Protein AF-A0A075JUK4-F1 (afdb_monomer_lite)

pLDDT: mean 81.53, std 12.98, range [42.91, 98.0]

Structure (mmCIF, N/CA/C/O backbone):
data_AF-A0A075JUK4-F1
#
_entry.id   AF-A0A075JUK4-F1
#
loop_
_atom_site.group_PDB
_atom_site.id
_atom_site.type_symbol
_atom_site.label_atom_id
_atom_site.label_alt_id
_atom_site.label_comp_id
_atom_site.label_asym_id
_atom_site.label_entity_id
_atom_site.label_seq_id
_atom_site.pdbx_PDB_ins_code
_atom_site.Cartn_x
_atom_site.Cartn_y
_atom_site.Cartn_z
_atom_site.occupancy
_atom_site.B_iso_or_equiv
_atom_site.auth_seq_id
_atom_site.auth_comp_id
_atom_site.auth_asym_id
_atom_site.auth_atom_id
_atom_site.pdbx_PDB_model_num
ATOM 1 N N . MET A 1 1 ? -38.893 -3.186 25.392 1.00 56.09 1 MET A N 1
ATOM 2 C CA . MET A 1 1 ? -38.086 -2.810 24.202 1.00 56.09 1 MET A CA 1
ATOM 3 C C . MET A 1 1 ? -36.641 -2.393 24.548 1.00 56.09 1 MET A C 1
ATOM 5 O O . MET A 1 1 ? -35.844 -2.215 23.637 1.00 56.09 1 MET A O 1
ATOM 9 N N . GLU A 1 2 ? -36.260 -2.288 25.832 1.00 58.53 2 GLU A N 1
ATOM 10 C CA . GLU A 1 2 ? -34.883 -1.960 26.272 1.00 58.53 2 GLU A CA 1
ATOM 11 C C . GLU A 1 2 ? -33.859 -3.090 26.097 1.00 58.53 2 GLU A C 1
ATOM 13 O O . GLU A 1 2 ? -32.700 -2.810 25.802 1.00 58.53 2 GLU A O 1
ATOM 18 N N . ILE A 1 3 ? -34.283 -4.356 26.198 1.00 60.84 3 ILE A N 1
ATOM 19 C CA . ILE A 1 3 ? -33.402 -5.530 26.044 1.00 60.84 3 ILE A CA 1
ATOM 20 C C . ILE A 1 3 ? -32.682 -5.510 24.681 1.00 60.84 3 ILE A C 1
ATOM 22 O O . ILE A 1 3 ? -31.474 -5.729 24.619 1.00 60.84 3 ILE A O 1
ATOM 26 N N . ASN A 1 4 ? -33.381 -5.122 23.607 1.00 73.38 4 ASN A N 1
ATOM 27 C CA . ASN A 1 4 ? -32.784 -4.996 22.273 1.00 73.38 4 ASN A CA 1
ATOM 28 C C . ASN A 1 4 ? -31.760 -3.858 22.167 1.00 73.38 4 ASN A C 1
ATOM 30 O O . ASN A 1 4 ? -30.787 -3.988 21.432 1.00 73.38 4 ASN A O 1
ATOM 34 N N . LYS A 1 5 ? -31.929 -2.752 22.905 1.00 82.12 5 LYS A N 1
ATOM 35 C CA . LYS A 1 5 ? -30.971 -1.634 22.857 1.00 82.12 5 LYS A CA 1
ATOM 36 C C . LYS A 1 5 ? -29.643 -2.002 23.517 1.00 82.12 5 LYS A C 1
ATOM 38 O O . LYS A 1 5 ? -28.592 -1.684 22.966 1.00 82.12 5 LYS A O 1
ATOM 43 N N . ASN A 1 6 ? -29.684 -2.704 24.652 1.00 84.38 6 ASN A N 1
ATOM 44 C CA . ASN A 1 6 ? -28.470 -3.181 25.318 1.00 84.38 6 ASN A CA 1
ATOM 45 C C . ASN A 1 6 ? -27.756 -4.262 24.500 1.00 84.38 6 ASN A C 1
ATOM 47 O O . ASN A 1 6 ? -26.535 -4.212 24.383 1.00 84.38 6 ASN A O 1
ATOM 51 N N . LEU A 1 7 ? -28.501 -5.179 23.874 1.00 84.44 7 LEU A N 1
ATOM 52 C CA . LEU A 1 7 ? -27.914 -6.197 23.002 1.00 84.44 7 LEU A CA 1
ATOM 53 C C . LEU A 1 7 ? -27.203 -5.565 21.793 1.00 84.44 7 LEU A C 1
ATOM 55 O O . LEU A 1 7 ? -26.041 -5.868 21.548 1.00 84.44 7 LEU A O 1
ATOM 59 N N . ILE A 1 8 ? -27.853 -4.622 21.097 1.00 88.56 8 ILE A N 1
ATOM 60 C CA . ILE A 1 8 ? -27.257 -3.897 19.959 1.00 88.56 8 ILE A CA 1
ATOM 61 C C . ILE A 1 8 ? -26.003 -3.128 20.387 1.00 88.56 8 ILE A C 1
ATOM 63 O O . ILE A 1 8 ? -25.007 -3.124 19.670 1.00 88.56 8 ILE A O 1
ATOM 67 N N . LYS A 1 9 ? -26.028 -2.478 21.555 1.00 88.25 9 LYS A N 1
ATOM 68 C CA . LYS A 1 9 ? -24.865 -1.751 22.077 1.00 88.25 9 LYS A CA 1
ATOM 69 C C . LYS A 1 9 ? -23.693 -2.692 22.369 1.00 88.25 9 LYS A C 1
ATOM 71 O O . LYS A 1 9 ? -22.559 -2.351 22.053 1.00 88.25 9 LYS A O 1
ATOM 76 N N . ASN A 1 10 ? -23.969 -3.864 22.939 1.00 86.62 10 ASN A N 1
ATOM 77 C CA . ASN A 1 10 ? -22.944 -4.867 23.220 1.00 86.62 10 ASN A CA 1
ATOM 78 C C . ASN A 1 10 ? -22.358 -5.456 21.933 1.00 86.62 10 ASN A C 1
ATOM 80 O O . ASN A 1 10 ? -21.144 -5.583 21.846 1.00 86.62 10 ASN A O 1
ATOM 84 N N . ILE A 1 11 ? -23.192 -5.744 20.927 1.00 85.44 11 ILE A N 1
ATOM 85 C CA . ILE A 1 11 ? -22.729 -6.210 19.610 1.00 85.44 11 ILE A CA 1
ATOM 86 C C . ILE A 1 11 ? -21.807 -5.169 18.978 1.00 85.44 11 ILE A C 1
ATOM 88 O O . ILE A 1 11 ? -20.679 -5.502 18.647 1.00 85.44 11 ILE A O 1
ATOM 92 N N . LYS A 1 12 ? -22.224 -3.897 18.919 1.00 85.12 12 LYS A N 1
ATOM 93 C CA . LYS A 1 12 ? -21.389 -2.819 18.363 1.00 85.12 12 LYS A CA 1
ATOM 94 C C . LYS A 1 12 ? -20.058 -2.659 19.089 1.00 85.12 12 LYS A C 1
ATOM 96 O O . LYS A 1 12 ? -19.046 -2.397 18.457 1.00 85.12 12 LYS A O 1
ATOM 101 N N . LYS A 1 13 ? -20.057 -2.816 20.414 1.00 85.56 13 LYS A N 1
ATOM 102 C CA . LYS A 1 13 ? -18.831 -2.750 21.209 1.00 85.56 13 LYS A CA 1
ATOM 103 C C . LYS A 1 13 ? -17.880 -3.902 20.866 1.00 85.56 13 LYS A C 1
ATOM 105 O O . LYS A 1 13 ? -16.696 -3.660 20.683 1.00 85.56 13 LYS A O 1
ATOM 110 N N . ILE A 1 14 ? -18.401 -5.124 20.744 1.00 83.44 14 ILE A N 1
ATOM 111 C CA . ILE A 1 14 ? -17.609 -6.288 20.321 1.00 83.44 14 ILE A CA 1
ATOM 112 C C . ILE A 1 14 ? -17.085 -6.072 18.898 1.00 83.44 14 ILE A C 1
ATOM 114 O O . ILE A 1 14 ? -15.900 -6.261 18.665 1.00 83.44 14 ILE A O 1
ATOM 118 N N . GLU A 1 15 ? -17.937 -5.620 17.972 1.00 81.12 15 GLU A N 1
ATOM 119 C CA . GLU A 1 15 ? -17.555 -5.278 16.594 1.00 81.12 15 GLU A CA 1
ATOM 120 C C . GLU A 1 15 ? -16.454 -4.212 16.544 1.00 81.12 15 GLU A C 1
ATOM 122 O O . GLU A 1 15 ? -15.580 -4.285 15.691 1.00 81.12 15 GLU A O 1
ATOM 127 N N . GLU A 1 16 ? -16.466 -3.230 17.448 1.00 82.00 16 GLU A N 1
ATOM 128 C CA . GLU A 1 16 ? -15.388 -2.248 17.577 1.00 82.00 16 GLU A CA 1
ATOM 129 C C . GLU A 1 16 ? -14.096 -2.871 18.113 1.00 82.00 16 GLU A C 1
ATOM 131 O O . GLU A 1 16 ? -13.031 -2.603 17.564 1.00 82.00 16 GLU A O 1
ATOM 136 N N . GLU A 1 17 ? -14.169 -3.708 19.147 1.00 80.50 17 GLU A N 1
ATOM 137 C CA . GLU A 1 17 ? -13.001 -4.352 19.762 1.00 80.50 17 GLU A CA 1
ATOM 138 C C . GLU A 1 17 ? -12.285 -5.323 18.808 1.00 80.50 17 GLU A C 1
ATOM 140 O O . GLU A 1 17 ? -11.061 -5.422 18.856 1.00 80.50 17 GLU A O 1
ATOM 145 N N . ILE A 1 18 ? -13.019 -5.993 17.913 1.00 81.12 18 ILE A N 1
ATOM 146 C CA . ILE A 1 18 ? -12.459 -6.959 16.950 1.00 81.12 18 ILE A CA 1
ATOM 147 C C . ILE A 1 18 ? -11.955 -6.330 15.644 1.00 81.12 18 ILE A C 1
ATOM 149 O O . ILE A 1 18 ? -11.509 -7.062 14.764 1.00 81.12 18 ILE A O 1
ATOM 153 N N . LYS A 1 19 ? -12.026 -5.001 15.488 1.00 81.25 19 LYS A N 1
ATOM 154 C CA . LYS A 1 19 ? -11.504 -4.329 14.288 1.00 81.25 19 LYS A CA 1
ATOM 155 C C . LYS A 1 19 ? -10.021 -4.593 14.121 1.00 81.25 19 LYS A C 1
ATOM 157 O O . LYS A 1 19 ? -9.259 -4.548 15.090 1.00 81.25 19 LYS A O 1
ATOM 162 N N . LEU A 1 20 ? -9.589 -4.734 12.873 1.00 83.00 20 LEU A N 1
ATOM 163 C CA . LEU A 1 20 ? -8.201 -5.050 12.549 1.00 83.00 20 LEU A CA 1
ATOM 164 C C . LEU A 1 20 ? -7.193 -4.083 13.191 1.00 83.00 20 LEU A C 1
ATOM 166 O O . LEU A 1 20 ? -6.158 -4.499 13.698 1.00 83.00 20 LEU A O 1
ATOM 170 N N . GLU A 1 21 ? -7.524 -2.791 13.214 1.00 82.12 21 GLU A N 1
ATOM 171 C CA . GLU A 1 21 ? -6.679 -1.731 13.782 1.00 82.12 21 GLU A CA 1
ATOM 172 C C . GLU A 1 21 ? -6.536 -1.768 15.311 1.00 82.12 21 GLU A C 1
ATOM 174 O O . GLU A 1 21 ? -5.661 -1.087 15.847 1.00 82.12 21 GLU A O 1
ATOM 179 N N . ASN A 1 22 ? -7.386 -2.540 15.993 1.00 83.69 22 ASN A N 1
ATOM 180 C CA . ASN A 1 22 ? -7.320 -2.794 17.432 1.00 83.69 22 ASN A CA 1
ATOM 181 C C . ASN A 1 22 ? -6.629 -4.125 17.750 1.00 83.69 22 ASN A C 1
ATOM 183 O O . ASN A 1 22 ? -6.083 -4.281 18.840 1.00 83.69 22 ASN A O 1
ATOM 187 N N . LEU A 1 23 ? -6.644 -5.068 16.803 1.00 86.38 23 LEU A N 1
ATOM 188 C CA . LEU A 1 23 ? -6.013 -6.380 16.941 1.00 86.38 23 LEU A CA 1
ATOM 189 C C . LEU A 1 23 ? -4.540 -6.378 16.526 1.00 86.38 23 LEU A C 1
ATOM 191 O O . LEU A 1 23 ? -3.750 -7.121 17.101 1.00 86.38 23 LEU A O 1
ATOM 195 N N . PHE A 1 24 ? -4.177 -5.546 15.549 1.00 88.62 24 PHE A N 1
ATOM 196 C CA . PHE A 1 24 ? -2.836 -5.492 14.982 1.00 88.62 24 PHE A CA 1
ATOM 197 C C . PHE A 1 24 ? -2.294 -4.067 14.969 1.00 88.62 24 PHE A C 1
ATOM 199 O O . PHE A 1 24 ? -2.983 -3.087 14.666 1.00 88.62 24 PHE A O 1
ATOM 206 N N . THR A 1 25 ? -1.004 -3.952 15.248 1.00 89.81 25 THR A N 1
ATOM 207 C CA . THR A 1 25 ? -0.246 -2.723 15.057 1.00 89.81 25 THR A CA 1
ATOM 208 C C . THR A 1 25 ? -0.097 -2.406 13.568 1.00 89.81 25 THR A C 1
ATOM 210 O O . THR A 1 25 ? -0.174 -3.269 12.695 1.00 89.81 25 THR A O 1
ATOM 213 N N . ALA A 1 26 ? 0.175 -1.137 13.250 1.00 88.81 26 ALA A N 1
ATOM 214 C CA . ALA A 1 26 ? 0.453 -0.746 11.868 1.00 88.81 26 ALA A CA 1
ATOM 215 C C . ALA A 1 26 ? 1.656 -1.502 11.273 1.00 88.81 26 ALA A C 1
ATOM 217 O O . ALA A 1 26 ? 1.655 -1.795 10.084 1.00 88.81 26 ALA A O 1
ATOM 218 N N . GLU A 1 27 ? 2.662 -1.816 12.093 1.00 89.94 27 GLU A N 1
ATOM 219 C CA . GLU A 1 27 ? 3.848 -2.573 11.680 1.00 89.94 27 GLU A CA 1
ATOM 220 C C . GLU A 1 27 ? 3.494 -4.010 11.299 1.00 89.94 27 GLU A C 1
ATOM 222 O O . GLU A 1 27 ? 3.885 -4.452 10.224 1.00 89.94 27 GLU A O 1
ATOM 227 N N . GLU A 1 28 ? 2.683 -4.697 12.106 1.00 91.81 28 GLU A N 1
ATOM 228 C CA . GLU A 1 28 ? 2.219 -6.057 11.800 1.00 91.81 28 GLU A CA 1
ATOM 229 C C . GLU A 1 28 ? 1.390 -6.101 10.513 1.00 91.81 28 GLU A C 1
ATOM 231 O O . GLU A 1 28 ? 1.554 -7.010 9.705 1.00 91.81 28 GLU A O 1
ATOM 236 N N . LEU A 1 29 ? 0.548 -5.093 10.268 1.00 93.25 29 LEU A N 1
ATOM 237 C CA . LEU A 1 29 ? -0.232 -5.003 9.031 1.00 93.25 29 LEU A CA 1
ATOM 238 C C . LEU A 1 29 ? 0.635 -4.706 7.798 1.00 93.25 29 LEU A C 1
ATOM 240 O O . LEU A 1 29 ? 0.348 -5.199 6.703 1.00 93.25 29 LEU A O 1
ATOM 244 N N . ILE A 1 30 ? 1.695 -3.909 7.945 1.00 92.81 30 ILE A N 1
ATOM 245 C CA . ILE A 1 30 ? 2.674 -3.677 6.873 1.00 92.81 30 ILE A CA 1
ATOM 246 C C . ILE A 1 30 ? 3.441 -4.971 6.585 1.00 92.81 30 ILE A C 1
ATOM 248 O O . ILE A 1 30 ? 3.599 -5.344 5.422 1.00 92.81 30 ILE A O 1
ATOM 252 N N . ASP A 1 31 ? 3.894 -5.665 7.628 1.00 93.50 31 ASP A N 1
ATOM 253 C CA . ASP A 1 31 ? 4.658 -6.906 7.508 1.00 93.50 31 ASP A CA 1
ATOM 254 C C . ASP A 1 31 ? 3.791 -8.032 6.903 1.00 93.50 31 ASP A C 1
ATOM 256 O O . ASP A 1 31 ? 4.257 -8.739 6.009 1.00 93.50 31 ASP A O 1
ATOM 260 N N . LEU A 1 32 ? 2.505 -8.127 7.272 1.00 95.38 32 LEU A N 1
ATOM 261 C CA . LEU A 1 32 ? 1.531 -9.032 6.645 1.00 95.38 32 LEU A CA 1
ATOM 262 C C . LEU A 1 32 ? 1.373 -8.746 5.146 1.00 95.38 32 LEU A C 1
ATOM 264 O O . LEU A 1 32 ? 1.445 -9.665 4.329 1.00 95.38 32 LEU A O 1
ATOM 268 N N . THR A 1 33 ? 1.210 -7.471 4.780 1.00 96.44 33 THR A N 1
ATOM 269 C CA . THR A 1 33 ? 1.079 -7.061 3.371 1.00 96.44 33 THR A CA 1
ATOM 270 C C . THR A 1 33 ? 2.319 -7.452 2.569 1.00 96.44 33 THR A C 1
ATOM 272 O O . THR A 1 33 ? 2.208 -7.958 1.457 1.00 96.44 33 THR A O 1
ATOM 275 N N . LYS A 1 34 ? 3.514 -7.266 3.140 1.00 94.62 34 LYS A N 1
ATOM 276 C CA . LYS A 1 34 ? 4.784 -7.620 2.490 1.00 94.62 34 LYS A CA 1
ATOM 277 C C . LYS A 1 34 ? 4.985 -9.109 2.342 1.00 94.62 34 LYS A C 1
ATOM 279 O O . LYS A 1 34 ? 5.464 -9.535 1.298 1.00 94.62 34 LYS A O 1
ATOM 284 N N . SER A 1 35 ? 4.637 -9.877 3.370 1.00 96.31 35 SER A N 1
ATOM 285 C CA . SER A 1 35 ? 4.690 -11.333 3.295 1.00 96.31 35 SER A CA 1
ATOM 286 C C . SER A 1 35 ? 3.807 -11.822 2.154 1.00 96.31 35 SER A C 1
ATOM 288 O O . SER A 1 35 ? 4.287 -12.532 1.281 1.00 96.31 35 SER A O 1
ATOM 290 N N . ASN A 1 36 ? 2.561 -11.347 2.095 1.00 97.62 36 ASN A N 1
ATOM 291 C CA . ASN A 1 36 ? 1.627 -11.733 1.044 1.00 97.62 36 ASN A CA 1
ATOM 292 C C . ASN A 1 36 ? 2.104 -11.286 -0.355 1.00 97.62 36 ASN A C 1
ATOM 294 O O . ASN A 1 36 ? 2.063 -12.072 -1.298 1.00 97.62 36 ASN A O 1
ATOM 298 N N . LEU A 1 37 ? 2.630 -10.061 -0.487 1.00 97.19 37 LEU A N 1
ATOM 299 C CA . LEU A 1 37 ? 3.211 -9.584 -1.747 1.00 97.19 37 LEU A CA 1
ATOM 300 C C . LEU A 1 37 ? 4.401 -10.435 -2.190 1.00 97.19 37 LEU A C 1
ATOM 302 O O . LEU A 1 37 ? 4.521 -10.744 -3.370 1.00 97.19 37 LEU A O 1
ATOM 306 N N . LYS A 1 38 ? 5.274 -10.827 -1.261 1.00 96.62 38 LYS A N 1
ATOM 307 C CA . LYS A 1 38 ? 6.414 -11.691 -1.561 1.00 96.62 38 LYS A CA 1
ATOM 308 C C . LYS A 1 38 ? 5.952 -13.065 -2.050 1.00 96.62 38 LYS A C 1
ATOM 310 O O . LYS A 1 38 ? 6.427 -13.513 -3.089 1.00 96.62 38 LYS A O 1
ATOM 315 N N . ASP A 1 39 ? 4.998 -13.680 -1.358 1.00 97.88 39 ASP A N 1
ATOM 316 C CA . ASP A 1 39 ? 4.440 -14.978 -1.748 1.00 97.88 39 ASP A CA 1
ATOM 317 C C . ASP A 1 39 ? 3.803 -14.901 -3.149 1.00 97.88 39 ASP A C 1
ATOM 319 O O . ASP A 1 39 ? 4.025 -15.765 -3.999 1.00 97.88 39 ASP A O 1
ATOM 323 N N . ASN A 1 40 ? 3.080 -13.815 -3.444 1.00 98.00 40 ASN A N 1
ATOM 324 C CA . ASN A 1 40 ? 2.505 -13.578 -4.768 1.00 98.00 40 ASN A CA 1
ATOM 325 C C . ASN A 1 40 ? 3.558 -13.239 -5.837 1.00 98.00 40 ASN A C 1
ATOM 327 O O . ASN A 1 40 ? 3.367 -13.574 -7.005 1.00 98.00 40 ASN A O 1
ATOM 331 N N . LEU A 1 41 ? 4.667 -12.582 -5.496 1.00 96.44 41 LEU A N 1
ATOM 332 C CA . LEU A 1 41 ? 5.784 -12.367 -6.428 1.00 96.44 41 LEU A CA 1
ATOM 333 C C . LEU A 1 41 ? 6.421 -13.697 -6.823 1.00 96.44 41 LEU A C 1
ATOM 335 O O . LEU A 1 41 ? 6.646 -13.934 -8.008 1.00 96.44 41 LEU A O 1
ATOM 339 N N . GLU A 1 42 ? 6.637 -14.592 -5.861 1.00 96.38 42 GLU A N 1
ATOM 340 C CA . GLU A 1 42 ? 7.135 -15.942 -6.129 1.00 96.38 42 GLU A CA 1
ATOM 341 C C . GLU A 1 42 ? 6.144 -16.740 -6.996 1.00 96.38 42 GLU A C 1
ATOM 343 O O . GLU A 1 42 ? 6.547 -17.356 -7.984 1.00 96.38 42 GLU A O 1
ATOM 348 N N . LEU A 1 43 ? 4.841 -16.660 -6.699 1.00 96.44 43 LEU A N 1
ATOM 349 C CA . LEU A 1 43 ? 3.786 -17.353 -7.448 1.00 96.44 43 LEU A CA 1
ATOM 350 C C . LEU A 1 43 ? 3.659 -16.886 -8.909 1.00 96.44 43 LEU A C 1
ATOM 352 O O . LEU A 1 43 ? 3.386 -17.697 -9.796 1.00 96.44 43 LEU A O 1
ATOM 356 N N . TYR A 1 44 ? 3.838 -15.589 -9.169 1.00 95.00 44 TYR A N 1
ATOM 357 C CA . TYR A 1 44 ? 3.673 -14.988 -10.498 1.00 95.00 44 TYR A CA 1
ATOM 358 C C . TYR A 1 44 ? 5.004 -14.644 -11.177 1.00 95.00 44 TYR A C 1
ATOM 360 O O . TYR A 1 44 ? 5.053 -13.728 -11.991 1.00 95.00 44 TYR A O 1
ATOM 368 N N . ASN A 1 45 ? 6.086 -15.373 -10.883 1.00 93.19 45 ASN A N 1
ATOM 369 C CA . ASN A 1 45 ? 7.392 -15.214 -11.542 1.00 93.19 45 ASN A CA 1
ATOM 370 C C . ASN A 1 45 ? 7.932 -13.767 -11.528 1.00 93.19 45 ASN A C 1
ATOM 372 O O . ASN A 1 45 ? 8.544 -13.315 -12.494 1.00 93.19 45 ASN A O 1
ATOM 376 N N . ASN A 1 46 ? 7.728 -13.048 -10.425 1.00 88.38 46 ASN A N 1
ATOM 377 C CA . ASN A 1 46 ? 8.086 -11.640 -10.231 1.00 88.38 46 ASN A CA 1
ATOM 378 C C . ASN A 1 46 ? 7.348 -10.646 -11.154 1.00 88.38 46 ASN A C 1
ATOM 380 O O . ASN A 1 46 ? 7.828 -9.534 -11.378 1.00 88.38 46 ASN A O 1
ATOM 384 N N . GLU A 1 47 ? 6.160 -10.992 -11.662 1.00 91.50 47 GLU A N 1
ATOM 385 C CA . GLU A 1 47 ? 5.260 -10.041 -12.333 1.00 91.50 47 GLU A CA 1
ATOM 386 C C . GLU A 1 47 ? 4.608 -9.081 -11.316 1.00 91.50 47 GLU A C 1
ATOM 388 O O . GLU A 1 47 ? 3.481 -9.288 -10.867 1.00 91.50 47 GLU A O 1
ATOM 393 N N . TYR A 1 48 ? 5.306 -7.993 -10.975 1.00 92.81 48 TYR A N 1
ATOM 394 C CA . TYR A 1 48 ? 4.926 -7.059 -9.902 1.00 92.81 48 TYR A CA 1
ATOM 395 C C . TYR A 1 48 ? 3.474 -6.567 -9.936 1.00 92.81 48 TYR A C 1
ATOM 397 O O . TYR A 1 48 ? 2.816 -6.581 -8.901 1.00 92.81 48 TYR A O 1
ATOM 405 N N . ILE A 1 49 ? 2.957 -6.142 -11.094 1.00 94.88 49 ILE A N 1
ATOM 406 C CA . ILE A 1 49 ? 1.572 -5.643 -11.196 1.00 94.88 49 ILE A CA 1
ATOM 407 C C . ILE A 1 49 ? 0.576 -6.731 -10.803 1.00 94.88 49 ILE A C 1
ATOM 409 O O . ILE A 1 49 ? -0.304 -6.504 -9.979 1.00 94.88 49 ILE A O 1
ATOM 413 N N . LYS A 1 50 ? 0.748 -7.933 -11.355 1.00 95.56 50 LYS A N 1
ATOM 414 C CA . LYS A 1 50 ? -0.148 -9.060 -11.105 1.00 95.56 50 LYS A CA 1
ATOM 415 C C . LYS A 1 50 ? -0.078 -9.519 -9.652 1.00 95.56 50 LYS A C 1
ATOM 417 O O . LYS A 1 50 ? -1.105 -9.829 -9.054 1.00 95.56 50 LYS A O 1
ATOM 422 N N . SER A 1 51 ? 1.122 -9.531 -9.077 1.00 97.44 51 SER A N 1
ATOM 423 C CA . SER A 1 51 ? 1.324 -9.848 -7.666 1.00 97.44 51 SER A CA 1
ATOM 424 C C . SER A 1 51 ? 0.688 -8.808 -6.745 1.00 97.44 51 SER A C 1
ATOM 426 O O . SER A 1 51 ? 0.079 -9.189 -5.752 1.00 97.44 51 SER A O 1
ATOM 428 N N . ILE A 1 52 ? 0.764 -7.517 -7.087 1.00 97.31 52 ILE A N 1
ATOM 429 C CA . ILE A 1 52 ? 0.094 -6.450 -6.333 1.00 97.31 52 ILE A CA 1
ATOM 430 C C . ILE A 1 52 ? -1.424 -6.568 -6.440 1.00 97.31 52 ILE A C 1
ATOM 432 O O . ILE A 1 52 ? -2.078 -6.547 -5.401 1.00 97.31 52 ILE A O 1
ATOM 436 N N . ASP A 1 53 ? -1.980 -6.731 -7.645 1.00 96.50 53 ASP A N 1
ATOM 437 C CA . ASP A 1 53 ? -3.424 -6.928 -7.827 1.00 96.50 53 ASP A CA 1
ATOM 438 C C . ASP A 1 53 ? -3.904 -8.106 -6.972 1.00 96.50 53 ASP A C 1
ATOM 440 O O . ASP A 1 53 ? -4.875 -7.982 -6.225 1.00 96.50 53 ASP A O 1
ATOM 444 N N . ARG A 1 54 ? -3.162 -9.223 -6.984 1.00 97.38 54 ARG A N 1
ATOM 445 C CA . ARG A 1 54 ? -3.511 -10.388 -6.173 1.00 97.38 54 ARG A CA 1
ATOM 446 C C . ARG A 1 54 ? -3.419 -10.121 -4.671 1.00 97.38 54 ARG A C 1
ATOM 448 O O . ARG A 1 54 ? -4.316 -10.525 -3.940 1.00 97.38 54 ARG A O 1
ATOM 455 N N . THR A 1 55 ? -2.376 -9.439 -4.205 1.00 97.69 55 THR A N 1
ATOM 456 C CA . THR A 1 55 ? -2.230 -9.096 -2.783 1.00 97.69 55 THR A CA 1
ATOM 457 C C . THR A 1 55 ? -3.317 -8.141 -2.311 1.00 97.69 55 THR A C 1
ATOM 459 O O . THR A 1 55 ? -3.829 -8.304 -1.203 1.00 97.69 55 THR A O 1
ATOM 462 N N . ILE A 1 56 ? -3.698 -7.165 -3.140 1.00 96.00 56 ILE A N 1
ATOM 463 C CA . ILE A 1 56 ? -4.819 -6.276 -2.838 1.00 96.00 56 ILE A CA 1
ATOM 464 C C . ILE A 1 56 ? -6.100 -7.098 -2.737 1.00 96.00 56 ILE A C 1
ATOM 466 O O . ILE A 1 56 ? -6.783 -6.975 -1.727 1.00 96.00 56 ILE A O 1
ATOM 470 N N . ASP A 1 57 ? -6.390 -7.970 -3.703 1.00 95.94 57 ASP A N 1
ATOM 471 C CA . ASP A 1 57 ? -7.586 -8.819 -3.689 1.00 95.94 57 ASP A CA 1
ATOM 472 C C . ASP A 1 57 ? -7.643 -9.742 -2.460 1.00 95.94 57 ASP A C 1
ATOM 474 O O . ASP A 1 57 ? -8.674 -9.812 -1.785 1.00 95.94 57 ASP A O 1
ATOM 478 N N . ASP A 1 58 ? -6.537 -10.418 -2.134 1.00 95.75 58 ASP A N 1
ATOM 479 C CA . ASP A 1 58 ? -6.462 -11.366 -1.016 1.00 95.75 58 ASP A CA 1
ATOM 480 C C . ASP A 1 58 ? -6.661 -10.672 0.344 1.00 95.75 58 ASP A C 1
ATOM 482 O O . ASP A 1 58 ? -7.249 -11.250 1.262 1.00 95.75 58 ASP A O 1
ATOM 486 N N . LEU A 1 59 ? -6.204 -9.422 0.483 1.00 95.69 59 LEU A N 1
ATOM 487 C CA . LEU A 1 59 ? -6.284 -8.657 1.732 1.00 95.69 59 LEU A CA 1
ATOM 488 C C . LEU A 1 59 ? -7.439 -7.647 1.764 1.00 95.69 59 LEU A C 1
ATOM 490 O O . LEU A 1 59 ? -7.718 -7.086 2.827 1.00 95.69 59 LEU A O 1
ATOM 494 N N . TYR A 1 60 ? -8.143 -7.428 0.648 1.00 91.38 60 TYR A N 1
ATOM 495 C CA . TYR A 1 60 ? -9.133 -6.359 0.502 1.00 91.38 60 TYR A CA 1
ATOM 496 C C . TYR A 1 60 ? -10.207 -6.419 1.582 1.00 91.38 60 TYR A C 1
ATOM 498 O O . TYR A 1 60 ? -10.462 -5.423 2.254 1.00 91.38 60 TYR A O 1
ATOM 506 N N . LEU A 1 61 ? -10.823 -7.590 1.779 1.00 87.19 61 LEU A N 1
ATOM 507 C CA . LEU A 1 61 ? -11.911 -7.747 2.746 1.00 87.19 61 LEU A CA 1
ATOM 508 C C . LEU A 1 61 ? -11.438 -7.431 4.165 1.00 87.19 61 LEU A C 1
ATOM 510 O O . LEU A 1 61 ? -12.104 -6.678 4.871 1.00 87.19 61 LEU A O 1
ATOM 514 N N . LEU A 1 62 ? -10.256 -7.930 4.527 1.00 88.25 62 LEU A N 1
ATOM 515 C CA . LEU A 1 62 ? -9.652 -7.746 5.841 1.00 88.25 62 LEU A CA 1
ATOM 516 C C . LEU A 1 62 ? -9.283 -6.276 6.106 1.00 88.25 62 LEU A C 1
ATOM 518 O O . LEU A 1 62 ? -9.455 -5.774 7.211 1.00 88.25 62 LEU A O 1
ATOM 522 N N . TYR A 1 63 ? -8.805 -5.568 5.083 1.00 90.31 63 TYR A N 1
ATOM 523 C CA . TYR A 1 63 ? -8.336 -4.186 5.202 1.00 90.31 63 TYR A CA 1
ATOM 524 C C . TYR A 1 63 ? -9.425 -3.155 4.872 1.00 90.31 63 TYR A C 1
ATOM 526 O O . TYR A 1 63 ? -9.201 -1.964 5.054 1.00 90.31 63 TYR A O 1
ATOM 534 N N . SER A 1 64 ? -10.605 -3.564 4.393 1.00 83.69 64 SER A N 1
ATOM 535 C CA . SER A 1 64 ? -11.677 -2.646 3.969 1.00 83.69 64 SER A CA 1
ATOM 536 C C . SER A 1 64 ? -12.379 -1.911 5.119 1.00 83.69 64 SER A C 1
ATOM 538 O O . SER A 1 64 ? -13.104 -0.944 4.876 1.00 83.69 64 SER A O 1
ATOM 540 N N . GLU A 1 65 ? -12.134 -2.328 6.363 1.00 81.12 65 GLU A N 1
ATOM 541 C CA . GLU A 1 65 ? -12.839 -1.872 7.565 1.00 81.12 65 GLU A CA 1
ATOM 542 C C . GLU A 1 65 ? -12.584 -0.400 7.926 1.00 81.12 65 GLU A C 1
ATOM 544 O O . GLU A 1 65 ? -13.471 0.265 8.470 1.00 81.12 65 GLU A O 1
ATOM 549 N N . SER A 1 66 ? -11.387 0.134 7.648 1.00 85.69 66 SER A N 1
ATOM 550 C CA . SER A 1 66 ? -11.049 1.528 7.956 1.00 85.69 66 SER A CA 1
ATOM 551 C C . SER A 1 66 ? -10.165 2.176 6.890 1.00 85.69 66 SER A C 1
ATOM 553 O O . SER A 1 66 ? -9.380 1.528 6.206 1.00 85.69 66 SER A O 1
ATOM 555 N N . VAL A 1 67 ? -10.256 3.504 6.745 1.00 87.00 67 VAL A N 1
ATOM 556 C CA . VAL A 1 67 ? -9.407 4.258 5.796 1.00 87.00 67 VAL A CA 1
ATOM 557 C C . VAL A 1 67 ? -7.919 4.035 6.089 1.00 87.00 67 VAL A C 1
ATOM 559 O O . VAL A 1 67 ? -7.113 3.942 5.168 1.00 87.00 67 VAL A O 1
ATOM 562 N N . LYS A 1 68 ? -7.557 3.906 7.371 1.00 86.56 68 LYS A N 1
ATOM 563 C CA . LYS A 1 68 ? -6.180 3.676 7.816 1.00 86.56 68 LYS A CA 1
ATOM 564 C C . LYS A 1 68 ? -5.644 2.329 7.334 1.00 86.56 68 LYS A C 1
ATOM 566 O O . LYS A 1 68 ? -4.527 2.278 6.830 1.00 86.56 68 LYS A O 1
ATOM 571 N N . THR A 1 69 ? -6.412 1.255 7.500 1.00 90.75 69 THR A N 1
ATOM 572 C CA . THR A 1 69 ? -6.000 -0.089 7.074 1.00 90.75 69 THR A CA 1
ATOM 573 C C . THR A 1 69 ? -5.916 -0.151 5.553 1.00 90.75 69 THR A C 1
ATOM 575 O O . THR A 1 69 ? -4.849 -0.466 5.036 1.00 90.75 69 THR A O 1
ATOM 578 N N . ARG A 1 70 ? -6.931 0.324 4.817 1.00 91.44 70 ARG A N 1
ATOM 579 C CA . ARG A 1 70 ? -6.859 0.452 3.344 1.00 91.44 70 ARG A CA 1
ATOM 580 C C . ARG A 1 70 ? -5.627 1.226 2.880 1.00 91.44 70 ARG A C 1
ATOM 582 O O . ARG A 1 70 ? -4.925 0.774 1.982 1.00 91.44 70 ARG A O 1
ATOM 589 N N . TYR A 1 71 ? -5.327 2.355 3.523 1.00 90.88 71 TYR A N 1
ATOM 590 C CA . TYR A 1 71 ? -4.130 3.133 3.214 1.00 90.88 71 TYR A CA 1
ATOM 591 C C . TYR A 1 71 ? -2.848 2.312 3.401 1.00 90.88 71 TYR A C 1
ATOM 593 O O . TYR A 1 71 ? -1.996 2.336 2.521 1.00 90.88 71 TYR A O 1
ATOM 601 N N . LEU A 1 72 ? -2.714 1.555 4.498 1.00 91.69 72 LEU A N 1
ATOM 602 C CA . LEU A 1 72 ? -1.546 0.698 4.737 1.00 91.69 72 LEU A CA 1
ATOM 603 C C . LEU A 1 72 ? -1.336 -0.329 3.617 1.00 91.69 72 LEU A C 1
ATOM 605 O O . LEU A 1 72 ? -0.206 -0.475 3.150 1.00 91.69 72 LEU A O 1
ATOM 609 N N . LEU A 1 73 ? -2.404 -1.002 3.176 1.00 94.56 73 LEU A N 1
ATOM 610 C CA . LEU A 1 73 ? -2.350 -1.995 2.097 1.00 94.56 73 LEU A CA 1
ATOM 611 C C . LEU A 1 73 ? -1.869 -1.367 0.790 1.00 94.56 73 LEU A C 1
ATOM 613 O O . LEU A 1 73 ? -0.831 -1.759 0.248 1.00 94.56 73 LEU A O 1
ATOM 617 N N . ILE A 1 74 ? -2.600 -0.358 0.311 1.00 94.31 74 ILE A N 1
ATOM 618 C CA . ILE A 1 74 ? -2.329 0.252 -0.991 1.00 94.31 74 ILE A CA 1
ATOM 619 C C . ILE A 1 74 ? -0.971 0.961 -0.970 1.00 94.31 74 ILE A C 1
ATOM 621 O O . ILE A 1 74 ? -0.200 0.828 -1.918 1.00 94.31 74 ILE A O 1
ATOM 625 N N . ALA A 1 75 ? -0.613 1.653 0.118 1.00 92.12 75 ALA A N 1
ATOM 626 C CA . ALA A 1 75 ? 0.644 2.396 0.193 1.00 92.12 75 ALA A CA 1
ATOM 627 C C . ALA A 1 75 ? 1.841 1.448 0.206 1.00 92.12 75 ALA A C 1
ATOM 629 O O . ALA A 1 75 ? 2.817 1.688 -0.501 1.00 92.12 75 ALA A O 1
ATOM 630 N N . THR A 1 76 ? 1.753 0.345 0.955 1.00 93.69 76 THR A N 1
ATOM 631 C CA . THR A 1 76 ? 2.819 -0.662 0.998 1.00 93.69 76 THR A CA 1
ATOM 632 C C . THR A 1 76 ? 3.052 -1.276 -0.381 1.00 93.69 76 THR A C 1
ATOM 634 O O . THR A 1 76 ? 4.202 -1.382 -0.810 1.00 93.69 76 THR A O 1
ATOM 637 N N . CYS A 1 77 ? 1.984 -1.619 -1.105 1.00 95.06 77 CYS A N 1
ATOM 638 C CA . CYS A 1 77 ? 2.085 -2.149 -2.464 1.00 95.06 77 CYS A CA 1
ATOM 639 C C . CYS A 1 77 ? 2.651 -1.111 -3.446 1.00 95.06 77 CYS A C 1
ATOM 641 O O . CYS A 1 77 ? 3.606 -1.391 -4.168 1.00 95.06 77 CYS A O 1
ATOM 643 N N . THR A 1 78 ? 2.118 0.112 -3.420 1.00 93.44 78 THR A N 1
ATOM 644 C CA . THR A 1 78 ? 2.514 1.203 -4.327 1.00 93.44 78 THR A CA 1
ATOM 645 C C . THR A 1 78 ? 3.977 1.576 -4.156 1.00 93.44 78 THR A C 1
ATOM 647 O O . THR A 1 78 ? 4.717 1.683 -5.128 1.00 93.44 78 THR A O 1
ATOM 650 N N . PHE A 1 79 ? 4.436 1.748 -2.920 1.00 91.94 79 PHE A N 1
ATOM 651 C CA . PHE A 1 79 ? 5.834 2.073 -2.666 1.00 91.94 79 PHE A CA 1
ATOM 652 C C . PHE A 1 79 ? 6.774 0.911 -2.995 1.00 91.94 79 PHE A C 1
ATOM 654 O O . PHE A 1 79 ? 7.894 1.157 -3.432 1.00 91.94 79 PHE A O 1
ATOM 661 N N . SER A 1 80 ? 6.327 -0.339 -2.8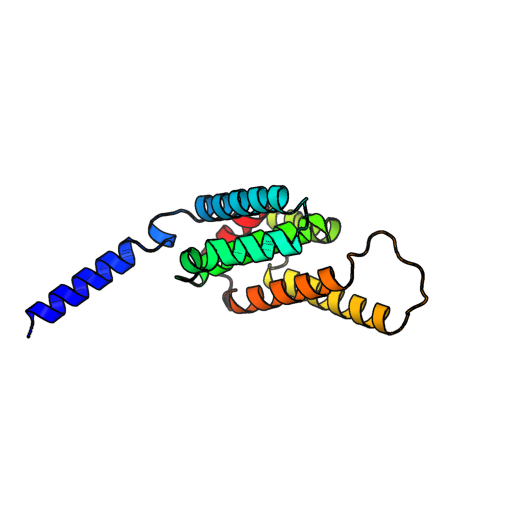52 1.00 92.00 80 SER A N 1
ATOM 662 C CA . SER A 1 80 ? 7.110 -1.502 -3.288 1.00 92.00 80 SER A CA 1
ATOM 663 C C . SER A 1 80 ? 7.274 -1.530 -4.814 1.00 92.00 80 SER A C 1
ATOM 665 O O . SER A 1 80 ? 8.365 -1.816 -5.303 1.00 92.00 80 SER A O 1
ATOM 667 N N . LEU A 1 81 ? 6.228 -1.157 -5.563 1.00 91.88 81 LEU A N 1
ATOM 668 C CA . LEU A 1 81 ? 6.286 -0.980 -7.018 1.00 91.8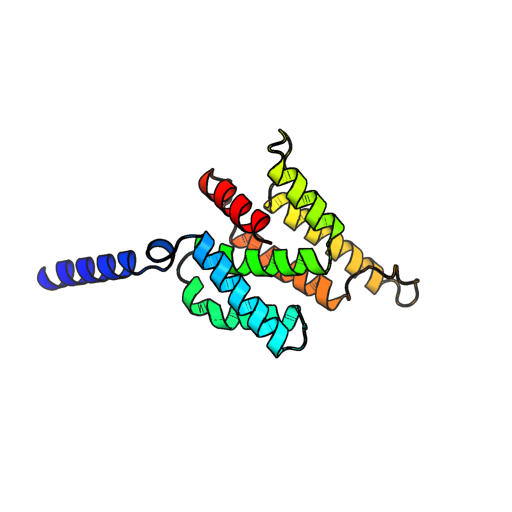8 81 LEU A CA 1
ATOM 669 C C . LEU A 1 81 ? 7.234 0.159 -7.416 1.00 91.88 81 LEU A C 1
ATOM 671 O O . LEU A 1 81 ? 8.097 -0.028 -8.270 1.00 91.88 81 LEU A O 1
ATOM 675 N N . LEU A 1 82 ? 7.107 1.322 -6.769 1.00 89.69 82 LEU A N 1
ATOM 676 C CA . LEU A 1 82 ? 7.951 2.491 -7.037 1.00 89.69 82 LEU A CA 1
ATOM 677 C C . LEU A 1 82 ? 9.417 2.235 -6.695 1.00 89.69 82 LEU A C 1
ATOM 679 O O . LEU A 1 82 ? 10.295 2.655 -7.435 1.00 89.69 82 LEU A O 1
ATOM 683 N N . LYS A 1 83 ? 9.711 1.497 -5.622 1.00 88.88 83 LYS A N 1
ATOM 684 C CA . LYS A 1 83 ? 11.085 1.082 -5.323 1.00 88.88 83 LYS A CA 1
ATOM 685 C C . LYS A 1 83 ? 11.687 0.239 -6.450 1.00 88.88 83 LYS A C 1
ATOM 687 O O . LYS A 1 83 ? 12.889 0.336 -6.688 1.00 88.88 83 LYS A O 1
ATOM 692 N N . HIS A 1 84 ? 10.873 -0.575 -7.121 1.00 89.31 84 HIS A N 1
ATOM 693 C CA . HIS A 1 84 ? 11.316 -1.447 -8.205 1.00 89.31 84 HIS A CA 1
ATOM 694 C C . HIS A 1 84 ? 11.476 -0.714 -9.547 1.00 89.31 84 HIS A C 1
ATOM 696 O O . HIS A 1 84 ? 12.495 -0.900 -10.201 1.00 89.31 84 HIS A O 1
ATOM 702 N N . TYR A 1 85 ? 10.502 0.111 -9.948 1.00 85.69 85 TYR A N 1
ATOM 703 C CA . TYR A 1 85 ? 10.484 0.757 -11.271 1.00 85.69 85 TYR A CA 1
ATOM 704 C C . TYR A 1 85 ? 10.973 2.212 -11.286 1.00 85.69 85 TYR A C 1
ATOM 706 O O . TYR A 1 85 ? 11.470 2.665 -12.306 1.00 85.69 85 TYR A O 1
ATOM 714 N N . GLU A 1 86 ? 10.882 2.925 -10.163 1.00 82.31 86 GLU A N 1
ATOM 715 C CA . GLU A 1 86 ? 11.231 4.348 -10.013 1.00 82.31 86 GLU A CA 1
ATOM 716 C C . GLU A 1 86 ? 12.267 4.539 -8.889 1.00 82.31 86 GLU A C 1
ATOM 718 O O . GLU A 1 86 ? 12.153 5.412 -8.020 1.00 82.31 86 GLU A O 1
ATOM 723 N N . THR A 1 87 ? 13.279 3.665 -8.863 1.00 81.31 87 THR A N 1
ATOM 724 C CA . THR A 1 87 ? 14.195 3.485 -7.727 1.00 81.31 87 THR A CA 1
ATOM 725 C C . THR A 1 87 ? 14.874 4.782 -7.279 1.00 81.31 87 THR A C 1
ATOM 727 O O . THR A 1 87 ? 14.895 5.072 -6.0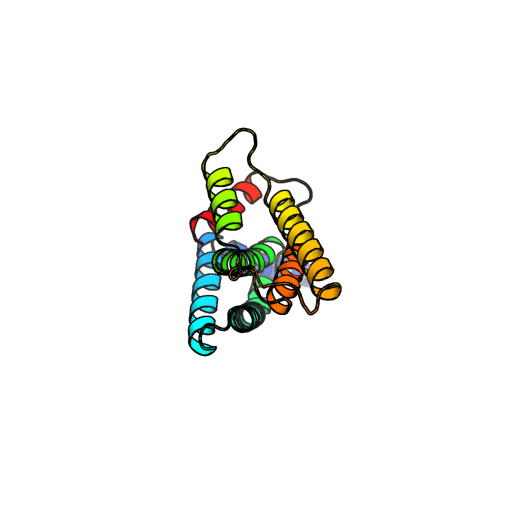84 1.00 81.31 87 THR A O 1
ATOM 730 N N . GLU A 1 88 ? 15.408 5.591 -8.198 1.00 83.06 88 GLU A N 1
ATOM 731 C CA . GLU A 1 88 ? 16.125 6.830 -7.849 1.00 83.06 88 GLU A CA 1
ATOM 732 C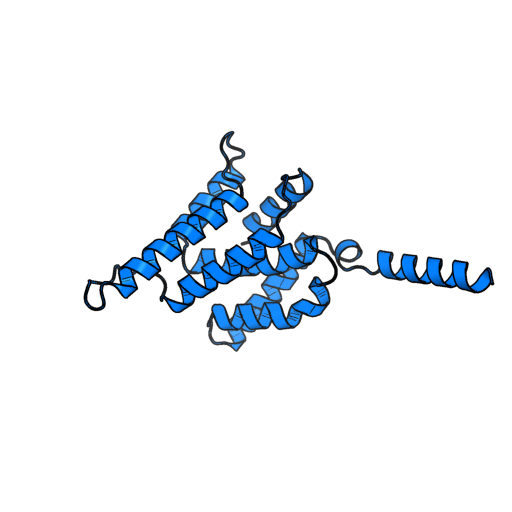 C . GLU A 1 88 ? 15.197 7.887 -7.230 1.00 83.06 88 GLU A C 1
ATOM 734 O O . GLU A 1 88 ? 15.515 8.481 -6.192 1.00 83.06 88 GLU A O 1
ATOM 739 N N . ILE A 1 89 ? 14.021 8.085 -7.835 1.00 83.12 89 ILE A N 1
ATOM 740 C CA . ILE A 1 89 ? 12.991 9.013 -7.354 1.00 83.12 89 ILE A CA 1
ATOM 741 C C . ILE A 1 89 ? 12.508 8.576 -5.966 1.00 83.12 89 ILE A C 1
ATOM 743 O O . ILE A 1 89 ? 12.402 9.398 -5.046 1.00 83.12 89 ILE A O 1
ATOM 747 N N . PHE A 1 90 ? 12.270 7.275 -5.790 1.00 86.19 90 PHE A N 1
ATOM 748 C CA . PHE A 1 90 ? 11.824 6.703 -4.527 1.00 86.19 90 PHE A CA 1
ATOM 749 C C . PHE A 1 90 ? 12.881 6.819 -3.415 1.00 86.19 90 PHE A C 1
ATOM 751 O O . PHE A 1 90 ? 12.558 7.285 -2.320 1.00 86.19 90 PHE A O 1
ATOM 758 N N . ILE A 1 91 ? 14.148 6.478 -3.686 1.00 84.44 91 ILE A N 1
ATOM 759 C CA . ILE A 1 91 ? 15.246 6.603 -2.708 1.00 84.44 91 ILE A CA 1
ATOM 760 C C . ILE A 1 91 ? 15.398 8.059 -2.259 1.00 84.44 91 ILE A C 1
ATOM 762 O O . ILE A 1 91 ? 15.427 8.338 -1.058 1.00 84.44 91 ILE A O 1
ATOM 766 N N . SER A 1 92 ? 15.404 9.008 -3.203 1.00 83.88 92 SER A N 1
ATOM 767 C CA . SER A 1 92 ? 15.483 10.438 -2.880 1.00 83.88 92 SER A CA 1
ATOM 768 C C . SER A 1 92 ? 14.336 10.884 -1.967 1.00 83.88 92 SER A C 1
ATOM 770 O O . SER A 1 92 ? 14.524 11.650 -1.013 1.00 83.88 92 SER A O 1
ATOM 772 N N . PHE A 1 93 ? 13.123 10.393 -2.222 1.00 84.94 93 PHE A N 1
ATOM 773 C CA . PHE A 1 93 ? 11.968 10.673 -1.380 1.00 84.94 93 PHE A CA 1
ATOM 774 C C . PHE A 1 93 ? 12.119 10.100 0.040 1.00 84.94 93 PHE A C 1
ATOM 776 O O . PHE A 1 93 ? 11.854 10.808 1.022 1.00 84.94 93 PHE A O 1
ATOM 783 N N . GLN A 1 94 ? 12.587 8.856 0.161 1.00 82.31 94 GLN A N 1
ATOM 784 C CA . GLN A 1 94 ? 12.794 8.169 1.436 1.00 82.31 94 GLN A CA 1
ATOM 785 C C . GLN A 1 94 ? 13.845 8.884 2.303 1.00 82.31 94 GLN A C 1
ATOM 787 O O . GLN A 1 94 ? 13.587 9.178 3.473 1.00 82.31 94 GLN A O 1
ATOM 792 N N . GLU A 1 95 ? 14.986 9.273 1.728 1.00 81.25 95 GLU A N 1
ATOM 793 C CA . GLU A 1 95 ? 16.058 9.997 2.431 1.00 81.25 95 GLU A CA 1
ATOM 794 C C . GLU A 1 95 ? 15.618 11.385 2.931 1.00 81.25 95 GLU A C 1
ATOM 796 O O . GLU A 1 95 ? 15.960 11.824 4.039 1.00 81.25 95 GLU A O 1
ATOM 801 N N . ASN A 1 96 ? 14.814 12.096 2.136 1.00 77.06 96 ASN A N 1
ATOM 802 C CA . ASN A 1 96 ? 14.277 13.403 2.519 1.00 77.06 96 ASN A CA 1
ATOM 803 C C . ASN A 1 96 ? 13.251 13.315 3.660 1.00 77.06 96 ASN A C 1
ATOM 805 O O . ASN A 1 96 ? 13.127 14.269 4.433 1.00 77.06 96 ASN A O 1
ATOM 809 N N . ASN A 1 97 ? 12.547 12.188 3.791 1.00 74.62 97 ASN A N 1
ATOM 810 C CA . ASN A 1 97 ? 11.644 11.935 4.915 1.00 74.62 97 ASN A CA 1
ATOM 811 C C . ASN A 1 97 ? 12.392 11.457 6.165 1.00 74.62 97 ASN A C 1
ATOM 813 O O . ASN A 1 97 ? 12.042 11.872 7.267 1.00 74.62 97 ASN A O 1
ATOM 817 N N . ALA A 1 98 ? 13.457 10.667 6.012 1.00 68.50 98 ALA A N 1
ATOM 818 C CA . ALA A 1 98 ? 14.268 10.195 7.135 1.00 68.50 98 ALA A CA 1
ATOM 819 C C . ALA A 1 98 ? 15.047 11.324 7.837 1.00 68.50 98 ALA A C 1
ATOM 821 O O . ALA A 1 98 ? 15.258 11.290 9.047 1.00 68.50 98 ALA A O 1
ATOM 822 N N . SER A 1 99 ? 15.469 12.349 7.093 1.00 60.88 99 SER A N 1
ATOM 823 C CA . SER A 1 99 ? 16.387 13.381 7.594 1.00 60.88 99 SER A CA 1
ATOM 824 C C . SER A 1 99 ? 15.742 14.509 8.421 1.00 60.88 99 SER A C 1
ATOM 826 O O . SER A 1 99 ? 16.446 15.454 8.777 1.00 60.88 99 SER A O 1
ATOM 828 N N . ASN A 1 100 ? 14.436 14.454 8.738 1.00 56.50 100 ASN A N 1
ATOM 829 C CA . ASN A 1 100 ? 13.695 15.501 9.478 1.00 56.50 100 ASN A CA 1
ATOM 830 C C . ASN A 1 100 ? 13.997 16.941 8.995 1.00 56.50 100 ASN A C 1
ATOM 832 O O . ASN A 1 100 ? 13.940 17.913 9.756 1.00 56.50 100 ASN A O 1
ATOM 836 N N . LYS A 1 101 ? 14.348 17.106 7.712 1.00 57.41 101 LYS A N 1
ATOM 837 C CA . LYS A 1 101 ? 14.672 18.415 7.141 1.00 57.41 101 LYS A CA 1
ATOM 838 C C . LYS A 1 101 ? 13.435 19.309 7.215 1.00 57.41 101 LYS A C 1
ATOM 840 O O . LYS A 1 101 ? 12.322 18.870 6.946 1.00 57.41 101 LYS A O 1
ATOM 845 N N . ARG A 1 102 ? 13.639 20.613 7.457 1.00 54.62 102 ARG A N 1
ATOM 846 C CA . ARG A 1 102 ? 12.568 21.640 7.489 1.00 54.62 102 ARG A CA 1
ATOM 847 C C . ARG A 1 102 ? 11.711 21.718 6.206 1.00 54.62 102 ARG A C 1
ATOM 849 O O . ARG A 1 102 ? 10.709 22.421 6.204 1.00 54.62 102 ARG A O 1
ATOM 856 N N . LYS A 1 103 ? 12.114 21.041 5.123 1.00 59.22 103 LYS A N 1
ATOM 857 C CA . LYS A 1 103 ? 11.435 20.983 3.819 1.00 59.22 103 LYS A CA 1
ATOM 858 C C . LYS A 1 103 ? 11.180 19.538 3.351 1.00 59.22 103 LYS A C 1
ATOM 860 O O . LYS A 1 103 ? 11.336 19.261 2.164 1.00 59.22 103 LYS A O 1
ATOM 865 N N . SER A 1 104 ? 10.865 18.599 4.247 1.00 61.97 104 SER A N 1
ATOM 866 C CA . SER A 1 104 ? 10.468 17.256 3.804 1.00 61.97 104 SER A CA 1
ATOM 867 C C . SER A 1 104 ? 9.239 17.351 2.891 1.00 61.97 104 SER A C 1
ATOM 869 O O . SER A 1 104 ? 8.256 18.030 3.205 1.00 61.97 104 SER A O 1
ATOM 871 N N . LYS A 1 105 ? 9.311 16.722 1.712 1.00 71.31 105 LYS A N 1
ATOM 872 C CA . LYS A 1 105 ? 8.157 16.628 0.813 1.00 71.31 105 LYS A CA 1
ATOM 873 C C . LYS A 1 105 ? 7.117 15.726 1.468 1.00 71.31 105 LYS A C 1
ATOM 875 O O . LYS A 1 105 ? 7.448 14.638 1.933 1.00 71.31 105 LYS A O 1
ATOM 880 N N . SER A 1 106 ? 5.861 16.166 1.499 1.00 77.19 106 SER A N 1
ATOM 881 C CA . SER A 1 106 ? 4.773 15.305 1.968 1.00 77.19 106 SER A CA 1
ATOM 882 C C . SER A 1 106 ? 4.570 14.133 1.000 1.00 77.19 106 SER A C 1
ATOM 884 O O . SER A 1 106 ? 4.795 14.302 -0.198 1.00 77.19 106 SER A O 1
ATOM 886 N N . ILE A 1 107 ? 4.083 12.982 1.483 1.00 79.38 107 ILE A N 1
ATOM 887 C CA . ILE A 1 107 ? 3.686 11.858 0.610 1.00 79.38 107 ILE A CA 1
ATOM 888 C C . ILE A 1 107 ? 2.716 12.320 -0.481 1.00 79.38 107 ILE A C 1
ATOM 890 O O . ILE A 1 107 ? 2.846 11.932 -1.635 1.00 79.38 107 ILE A O 1
ATOM 894 N N . ARG A 1 108 ? 1.777 13.207 -0.138 1.00 79.75 108 ARG A N 1
ATOM 895 C CA . ARG A 1 108 ? 0.825 13.761 -1.102 1.00 79.75 108 ARG A CA 1
ATOM 896 C C . ARG A 1 108 ? 1.514 14.540 -2.221 1.00 79.75 108 ARG A C 1
ATOM 898 O O . ARG A 1 108 ? 1.121 14.423 -3.375 1.00 79.75 108 ARG A O 1
ATOM 905 N N . THR A 1 109 ? 2.520 15.342 -1.875 1.00 81.12 109 THR A N 1
ATOM 906 C CA . THR A 1 109 ? 3.335 16.074 -2.854 1.00 81.12 109 THR A CA 1
ATOM 907 C C . THR A 1 109 ? 4.123 15.103 -3.722 1.00 81.12 109 THR A C 1
ATOM 909 O O . THR A 1 109 ? 4.132 15.264 -4.932 1.00 81.12 109 THR A O 1
ATOM 912 N N . PHE A 1 110 ? 4.724 14.081 -3.113 1.00 84.69 110 PHE A N 1
ATOM 913 C CA . PHE A 1 110 ? 5.476 13.053 -3.822 1.00 84.69 110 PHE A CA 1
ATOM 914 C C . PHE A 1 110 ? 4.618 12.295 -4.837 1.00 84.69 110 PHE A C 1
ATOM 916 O O . PHE A 1 110 ? 4.970 12.256 -6.007 1.00 84.69 110 PHE A O 1
ATOM 923 N N . PHE A 1 111 ? 3.460 11.767 -4.434 1.00 84.19 111 PHE A N 1
ATOM 924 C CA . PHE A 1 111 ? 2.586 11.049 -5.363 1.00 84.19 111 PHE A CA 1
ATOM 925 C C . PHE A 1 111 ? 2.053 11.933 -6.484 1.00 84.19 111 PHE A C 1
ATOM 927 O O . PHE A 1 111 ? 1.915 11.459 -7.605 1.00 84.19 111 PHE A O 1
ATOM 934 N N . LYS A 1 112 ? 1.804 13.218 -6.208 1.00 82.81 112 LYS A N 1
ATOM 935 C CA . LYS A 1 112 ? 1.445 14.161 -7.265 1.00 82.81 112 LYS A CA 1
ATOM 936 C C . LYS A 1 112 ? 2.583 14.330 -8.278 1.00 82.81 112 LYS A C 1
ATOM 938 O O . LYS A 1 112 ? 2.329 14.262 -9.467 1.00 82.81 112 LYS A O 1
ATOM 943 N N . GLU A 1 113 ? 3.817 14.516 -7.813 1.00 84.06 113 GLU A N 1
ATOM 944 C CA . GLU A 1 113 ? 4.985 14.650 -8.695 1.00 84.06 113 GLU A CA 1
ATOM 945 C C . GLU A 1 113 ? 5.228 13.389 -9.532 1.00 84.06 113 GLU A C 1
ATOM 947 O O . GLU A 1 113 ? 5.502 13.504 -10.721 1.00 84.06 113 GLU A O 1
ATOM 952 N N . VAL A 1 114 ? 5.097 12.203 -8.927 1.00 84.12 114 VAL A N 1
ATOM 953 C CA . VAL A 1 114 ? 5.192 10.920 -9.640 1.00 84.12 114 VAL A CA 1
ATOM 954 C C . VAL A 1 114 ? 4.106 10.827 -10.710 1.00 84.12 114 VAL A C 1
ATOM 956 O O . VAL A 1 114 ? 4.410 10.541 -11.859 1.00 84.12 114 VAL A O 1
ATOM 959 N N . SER A 1 115 ? 2.853 11.127 -10.362 1.00 83.38 115 SER A N 1
ATOM 960 C CA . SER A 1 115 ? 1.740 11.107 -11.313 1.00 83.38 115 SER A CA 1
ATOM 961 C C . SER A 1 115 ? 1.963 12.084 -12.475 1.00 83.38 115 SER A C 1
ATOM 963 O O . SER A 1 115 ? 1.881 11.678 -13.630 1.00 83.38 115 SER A O 1
ATOM 965 N N . ASP A 1 116 ? 2.326 13.339 -12.185 1.00 82.81 116 ASP A N 1
ATOM 966 C CA . ASP A 1 116 ? 2.597 14.371 -13.196 1.00 82.81 116 ASP A CA 1
ATOM 967 C C . ASP A 1 116 ? 3.751 13.955 -14.141 1.00 82.81 116 ASP A C 1
ATOM 969 O O . ASP A 1 116 ? 3.688 14.196 -15.350 1.00 82.81 116 ASP A O 1
ATOM 973 N N . LEU A 1 117 ? 4.793 13.303 -13.606 1.00 82.50 117 LEU A N 1
ATOM 974 C CA . LEU A 1 117 ? 5.922 12.778 -14.381 1.00 82.50 117 LEU A CA 1
ATOM 975 C C . LEU A 1 117 ? 5.493 11.625 -15.300 1.00 82.50 117 LEU A C 1
ATOM 977 O O . LEU A 1 117 ? 5.803 11.645 -16.493 1.00 82.50 117 LEU A O 1
ATOM 981 N N . GLU A 1 118 ? 4.738 10.659 -14.773 1.00 82.75 118 GLU A N 1
ATOM 982 C CA . GLU A 1 118 ? 4.232 9.530 -15.556 1.00 82.75 118 GLU A CA 1
ATOM 983 C C . GLU A 1 118 ? 3.257 9.981 -16.653 1.00 82.75 118 GLU A C 1
ATOM 985 O O . GLU A 1 118 ? 3.355 9.506 -17.785 1.00 82.75 118 GLU A O 1
ATOM 990 N N . PHE A 1 119 ? 2.379 10.954 -16.384 1.00 78.12 119 PHE A N 1
ATOM 991 C CA . PHE A 1 119 ? 1.504 11.541 -17.406 1.00 78.12 119 PHE A CA 1
ATOM 992 C C . PHE A 1 119 ? 2.303 12.180 -18.549 1.00 78.12 119 PHE A C 1
ATOM 994 O O . PHE A 1 119 ? 2.035 11.897 -19.719 1.00 78.12 119 PHE A O 1
ATOM 1001 N N . GLY A 1 120 ? 3.325 12.981 -18.228 1.00 73.50 120 GLY A N 1
ATOM 1002 C CA . GLY A 1 120 ? 4.201 13.576 -19.240 1.00 73.50 120 GLY A CA 1
ATOM 1003 C C . GLY A 1 120 ? 4.930 12.524 -20.085 1.00 73.50 120 GLY A C 1
ATOM 1004 O O . GLY A 1 120 ? 5.048 12.668 -21.305 1.00 73.50 120 GLY A O 1
ATOM 1005 N N . ASN A 1 121 ? 5.367 11.427 -19.460 1.00 72.31 121 ASN A N 1
ATOM 1006 C CA . ASN A 1 121 ? 6.012 10.309 -20.149 1.00 72.31 121 ASN A CA 1
ATOM 1007 C C . ASN A 1 121 ? 5.053 9.570 -21.097 1.00 72.31 121 ASN A C 1
ATOM 1009 O O . ASN A 1 121 ? 5.449 9.212 -22.209 1.00 72.31 121 ASN A O 1
ATOM 1013 N N . ILE A 1 122 ? 3.800 9.348 -20.688 1.00 72.31 122 ILE A N 1
ATOM 1014 C CA . ILE A 1 122 ? 2.775 8.691 -21.515 1.00 72.31 122 ILE A CA 1
ATOM 1015 C C . ILE A 1 122 ? 2.469 9.530 -22.759 1.00 72.31 122 ILE A C 1
ATOM 1017 O O . ILE A 1 122 ? 2.456 8.996 -23.873 1.00 72.31 122 ILE A O 1
ATOM 1021 N N . GLU A 1 123 ? 2.293 10.844 -22.599 1.00 70.00 123 GLU A N 1
ATOM 1022 C CA . GLU A 1 123 ? 2.057 11.748 -23.727 1.00 70.00 123 GLU A CA 1
ATOM 1023 C C . GLU A 1 123 ? 3.215 11.680 -24.732 1.00 70.00 123 GLU A C 1
ATOM 1025 O O . GLU A 1 123 ? 2.987 11.421 -25.916 1.00 70.00 123 GLU A O 1
A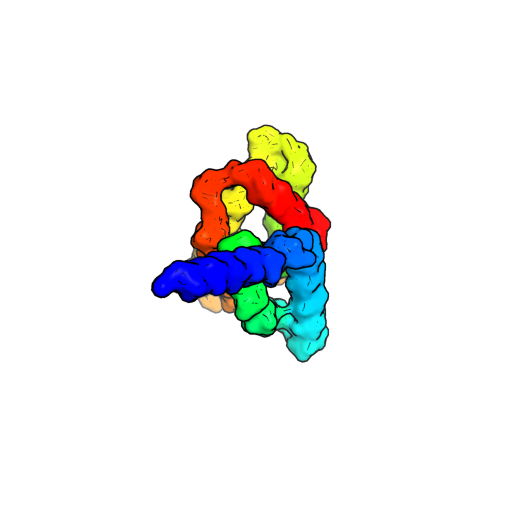TOM 1030 N N . LEU A 1 124 ? 4.466 11.791 -24.274 1.00 61.84 124 LEU A N 1
ATOM 1031 C CA . LEU A 1 124 ? 5.651 11.728 -25.139 1.00 61.84 124 LEU A CA 1
ATOM 1032 C C . LEU A 1 124 ? 5.760 10.416 -25.933 1.00 61.84 124 LEU A C 1
ATOM 1034 O O . LEU A 1 124 ? 6.157 10.445 -27.101 1.00 61.84 124 LEU A O 1
ATOM 1038 N N . ARG A 1 125 ? 5.375 9.278 -25.339 1.00 62.00 125 ARG A N 1
ATOM 1039 C CA . ARG A 1 125 ? 5.344 7.974 -26.027 1.00 62.00 125 ARG A CA 1
ATOM 1040 C C . ARG A 1 125 ? 4.240 7.900 -27.075 1.00 62.00 125 ARG A C 1
ATOM 1042 O O . ARG A 1 125 ? 4.477 7.372 -28.156 1.00 62.00 125 ARG A O 1
ATOM 1049 N N . SER A 1 126 ? 3.065 8.462 -26.788 1.00 59.06 126 SER A N 1
ATOM 1050 C CA . SER A 1 126 ? 1.937 8.477 -27.732 1.00 59.06 126 SER A CA 1
ATOM 1051 C C . SER A 1 126 ? 2.238 9.278 -29.006 1.00 59.06 126 SER A C 1
ATOM 1053 O O . SER A 1 126 ? 1.775 8.917 -30.088 1.00 59.06 126 SER A O 1
ATOM 1055 N N . TYR A 1 127 ? 3.063 10.327 -28.895 1.00 56.44 127 TYR A N 1
ATOM 1056 C CA . TYR A 1 127 ? 3.467 11.166 -30.026 1.00 56.44 127 TYR A CA 1
ATOM 1057 C C . TYR A 1 127 ? 4.642 10.594 -30.828 1.00 56.44 127 TYR A C 1
ATOM 1059 O O . TYR A 1 127 ? 4.775 10.901 -32.011 1.00 56.44 127 TYR A O 1
ATOM 1067 N N . ASN A 1 128 ? 5.482 9.750 -30.224 1.00 49.59 128 ASN A N 1
ATOM 1068 C CA . ASN A 1 128 ? 6.705 9.249 -30.843 1.00 49.59 128 ASN A CA 1
ATOM 1069 C C . ASN A 1 128 ? 6.778 7.719 -30.815 1.00 49.59 128 ASN A C 1
ATOM 1071 O O . ASN A 1 128 ? 7.542 7.137 -30.052 1.00 49.59 128 ASN A O 1
ATOM 1075 N N . ASN A 1 129 ? 6.107 7.064 -31.764 1.00 52.47 129 ASN A N 1
ATOM 1076 C CA . ASN A 1 129 ? 6.307 5.632 -32.036 1.00 52.47 129 ASN A CA 1
ATOM 1077 C C . ASN A 1 129 ? 7.723 5.280 -32.565 1.00 52.47 129 ASN A C 1
ATOM 1079 O O . ASN A 1 129 ? 7.968 4.124 -32.889 1.00 52.47 129 ASN A O 1
ATOM 1083 N N . ASN A 1 130 ? 8.647 6.249 -32.685 1.00 51.00 130 ASN A N 1
ATOM 1084 C CA . ASN A 1 130 ? 9.958 6.076 -33.331 1.00 51.00 130 ASN A CA 1
ATOM 1085 C C . ASN A 1 130 ? 11.156 6.731 -32.604 1.00 51.00 130 ASN A C 1
ATOM 1087 O O . ASN A 1 130 ? 12.217 6.848 -33.216 1.00 51.00 130 ASN A O 1
ATOM 1091 N N . ILE A 1 131 ? 11.050 7.176 -31.343 1.00 47.78 131 ILE A N 1
ATOM 1092 C CA . ILE A 1 131 ? 12.204 7.789 -30.650 1.00 47.78 131 ILE A CA 1
ATOM 1093 C C . ILE A 1 131 ? 12.810 6.842 -29.612 1.00 47.78 131 ILE A C 1
ATOM 1095 O O . ILE A 1 131 ? 12.119 6.316 -28.745 1.00 47.78 131 ILE A O 1
ATOM 1099 N N . LEU A 1 132 ? 14.125 6.658 -29.771 1.00 42.91 132 LEU A N 1
ATOM 1100 C CA . LEU A 1 132 ? 15.086 5.935 -28.941 1.00 42.91 132 LEU A CA 1
ATOM 1101 C C . LEU A 1 132 ? 14.700 5.882 -27.458 1.00 42.91 132 LEU A C 1
ATOM 1103 O O . LEU A 1 132 ? 14.633 6.903 -26.773 1.00 42.91 132 LEU A O 1
ATOM 1107 N N . LEU A 1 133 ? 14.496 4.649 -27.000 1.00 44.41 133 LEU A N 1
ATOM 1108 C CA . LEU A 1 133 ? 14.351 4.263 -25.606 1.00 44.41 133 LEU A CA 1
ATOM 1109 C C . LEU A 1 133 ? 15.541 4.800 -24.803 1.00 44.41 133 LEU A C 1
ATOM 1111 O O . LEU A 1 133 ? 16.686 4.426 -25.041 1.00 44.41 133 LEU A O 1
ATOM 1115 N N . ASN A 1 134 ? 15.263 5.657 -23.824 1.00 45.78 134 ASN A N 1
ATOM 1116 C CA . ASN A 1 134 ? 16.078 5.651 -22.619 1.00 45.78 134 ASN A CA 1
ATOM 1117 C C . ASN A 1 134 ? 15.822 4.293 -21.954 1.00 45.78 134 ASN A C 1
ATOM 1119 O O . ASN A 1 134 ? 14.696 4.027 -21.534 1.00 45.78 134 ASN A O 1
ATOM 1123 N N . ASP A 1 135 ? 16.849 3.447 -21.881 1.00 48.84 135 ASP A N 1
ATOM 1124 C CA . ASP A 1 135 ? 16.768 2.033 -21.473 1.00 48.84 135 ASP A CA 1
ATOM 1125 C C . ASP A 1 135 ? 16.270 1.786 -20.030 1.00 48.84 135 ASP A C 1
ATOM 1127 O O . ASP A 1 135 ? 16.110 0.638 -19.625 1.00 48.84 135 ASP A O 1
ATOM 1131 N N . ASN A 1 136 ? 15.973 2.837 -19.258 1.00 58.69 136 ASN A N 1
ATOM 1132 C CA . ASN A 1 136 ? 15.569 2.744 -17.850 1.00 58.69 136 ASN A CA 1
ATOM 1133 C C . ASN A 1 136 ? 14.124 3.180 -17.570 1.00 58.69 136 ASN A C 1
ATOM 1135 O O . ASN A 1 136 ? 13.744 3.289 -16.408 1.00 58.69 136 ASN A O 1
ATOM 1139 N N . LEU A 1 137 ? 13.317 3.468 -18.592 1.00 64.56 137 LEU A N 1
ATOM 1140 C CA . LEU A 1 137 ? 11.931 3.877 -18.367 1.00 64.56 137 LEU A CA 1
ATOM 1141 C C . LEU A 1 137 ? 11.010 2.654 -18.222 1.00 64.56 137 LEU A C 1
ATOM 1143 O O . LEU A 1 137 ? 11.080 1.743 -19.055 1.00 64.56 137 LEU A O 1
ATOM 1147 N N . PRO A 1 138 ? 10.100 2.626 -17.229 1.00 70.44 138 PRO A N 1
ATOM 1148 C CA . PRO A 1 138 ? 9.173 1.514 -17.077 1.00 70.44 138 PRO A CA 1
ATOM 1149 C C . PRO A 1 138 ? 8.248 1.401 -18.300 1.00 70.44 138 PRO A C 1
ATOM 1151 O O . PRO A 1 138 ? 7.899 2.416 -18.915 1.00 70.44 138 PRO A O 1
ATOM 1154 N N . PRO A 1 139 ? 7.813 0.189 -18.686 1.00 80.81 139 PRO A N 1
ATOM 1155 C CA . PRO A 1 139 ? 6.826 0.008 -19.749 1.00 80.81 139 PRO A CA 1
ATOM 1156 C C . PRO A 1 139 ? 5.549 0.830 -19.511 1.00 80.81 139 PRO A C 1
ATOM 1158 O O . PRO A 1 139 ? 5.153 1.043 -18.372 1.00 80.81 139 PRO A O 1
ATOM 1161 N N . THR A 1 140 ? 4.864 1.266 -20.574 1.00 83.31 140 THR A N 1
ATOM 1162 C CA . THR A 1 140 ? 3.725 2.209 -20.460 1.00 83.31 140 THR A CA 1
ATOM 1163 C C . THR A 1 140 ? 2.608 1.684 -19.558 1.00 83.31 140 THR A C 1
ATOM 1165 O O . THR A 1 140 ? 2.063 2.431 -18.756 1.00 83.31 140 THR A O 1
ATOM 1168 N N . TYR A 1 141 ? 2.328 0.381 -19.620 1.00 85.25 141 TYR A N 1
ATOM 1169 C CA . TYR A 1 141 ? 1.323 -0.248 -18.762 1.00 85.25 141 TYR A CA 1
ATOM 1170 C C . TYR A 1 141 ? 1.694 -0.192 -17.265 1.00 85.25 141 TYR A C 1
ATOM 1172 O O . TYR A 1 141 ? 0.811 -0.192 -16.412 1.00 85.25 141 TYR A O 1
ATOM 1180 N N . VAL A 1 142 ? 2.989 -0.136 -16.930 1.00 88.00 142 VAL A N 1
ATOM 1181 C CA . VAL A 1 142 ? 3.466 0.042 -15.550 1.00 88.00 142 VAL A CA 1
ATOM 1182 C C . VAL A 1 142 ? 3.236 1.478 -15.101 1.00 88.00 142 VAL A C 1
ATOM 1184 O O . VAL A 1 142 ? 2.700 1.680 -14.016 1.00 88.00 142 VAL A O 1
ATOM 1187 N N . SER A 1 143 ? 3.568 2.461 -15.941 1.00 87.25 143 SER A N 1
ATOM 1188 C CA . SER A 1 143 ? 3.299 3.883 -15.690 1.00 87.25 143 SER A CA 1
ATOM 1189 C C . SER A 1 143 ? 1.815 4.147 -15.419 1.00 87.25 143 SER A C 1
ATOM 1191 O O . SER A 1 143 ? 1.459 4.759 -14.414 1.00 87.25 143 SER A O 1
ATOM 1193 N N . GLU A 1 144 ? 0.930 3.614 -16.265 1.00 88.94 144 GLU A N 1
ATOM 1194 C CA . GLU A 1 144 ? -0.526 3.709 -16.086 1.00 88.94 144 GLU A CA 1
ATOM 1195 C C . GLU A 1 144 ? -0.985 3.084 -14.761 1.00 88.94 144 GLU A C 1
ATOM 1197 O O . GLU A 1 144 ? -1.836 3.633 -14.057 1.00 88.94 144 GLU A O 1
ATOM 1202 N N . TYR A 1 145 ? -0.393 1.949 -14.385 1.00 92.06 145 TYR A N 1
ATOM 1203 C CA . TYR A 1 145 ? -0.711 1.276 -13.133 1.00 92.06 145 TYR A CA 1
ATOM 1204 C C . TYR A 1 145 ? -0.197 2.038 -11.901 1.00 92.06 145 TYR A C 1
ATOM 1206 O O . TYR A 1 145 ? -0.909 2.138 -10.900 1.00 92.06 145 TYR A O 1
ATOM 1214 N N . ILE A 1 146 ? 0.996 2.637 -11.978 1.00 90.38 146 ILE A N 1
ATOM 1215 C CA . ILE A 1 146 ? 1.522 3.547 -10.952 1.00 90.38 146 ILE A CA 1
ATOM 1216 C C . ILE A 1 146 ? 0.546 4.708 -10.750 1.00 90.38 146 ILE A C 1
ATOM 1218 O O . ILE A 1 146 ? 0.147 4.963 -9.613 1.00 90.38 146 ILE A O 1
ATOM 1222 N N . ILE A 1 147 ? 0.104 5.362 -11.831 1.00 89.44 147 ILE A N 1
ATOM 1223 C CA . ILE A 1 147 ? -0.873 6.459 -11.767 1.00 89.44 147 ILE A CA 1
ATOM 1224 C C . ILE A 1 147 ? -2.143 5.998 -11.045 1.00 89.44 147 ILE A C 1
ATOM 1226 O O . ILE A 1 147 ? -2.521 6.616 -10.049 1.00 89.44 147 ILE A O 1
ATOM 1230 N N . LYS A 1 148 ? -2.739 4.874 -11.462 1.00 91.62 148 LYS A N 1
ATOM 1231 C CA . LYS A 1 148 ? -3.941 4.305 -10.828 1.00 91.62 148 LYS A CA 1
ATOM 1232 C C . LYS A 1 148 ? -3.772 4.141 -9.312 1.00 91.62 148 LYS A C 1
ATOM 1234 O O . LYS A 1 148 ? -4.632 4.570 -8.542 1.00 91.62 148 LYS A O 1
ATOM 1239 N N . LEU A 1 149 ? -2.662 3.549 -8.871 1.00 92.12 149 LEU A N 1
ATOM 1240 C CA . LEU A 1 149 ? -2.383 3.356 -7.446 1.00 92.12 149 LEU A CA 1
ATOM 1241 C C . LEU A 1 149 ? -2.165 4.686 -6.704 1.00 92.12 149 LEU A C 1
ATOM 1243 O O . LEU A 1 149 ? -2.630 4.851 -5.573 1.00 92.12 149 LEU A O 1
ATOM 1247 N N . THR A 1 150 ? -1.495 5.660 -7.332 1.00 87.88 150 THR A N 1
ATOM 1248 C CA . THR A 1 150 ? -1.310 6.992 -6.732 1.00 87.88 150 THR A CA 1
ATOM 1249 C C . THR A 1 150 ? -2.630 7.745 -6.560 1.00 87.88 150 THR A C 1
ATOM 1251 O O . THR A 1 150 ? -2.832 8.388 -5.526 1.00 87.88 150 THR A O 1
ATOM 1254 N N . GLU A 1 151 ? -3.546 7.639 -7.524 1.00 87.44 151 GLU A N 1
ATOM 1255 C CA . GLU A 1 151 ? -4.881 8.235 -7.448 1.00 87.44 151 GLU A CA 1
ATOM 1256 C C . GLU A 1 151 ? -5.703 7.609 -6.320 1.00 87.44 151 GLU A C 1
ATOM 1258 O O . GLU A 1 151 ? -6.288 8.335 -5.513 1.00 87.44 151 GLU A O 1
ATOM 1263 N N . GLU A 1 152 ? -5.689 6.278 -6.196 1.00 89.12 152 GLU A N 1
ATOM 1264 C CA . GLU A 1 152 ? -6.367 5.573 -5.104 1.00 89.12 152 GLU A CA 1
ATOM 1265 C C . GLU A 1 152 ? -5.852 6.034 -3.732 1.00 89.12 152 GLU A C 1
ATOM 1267 O O . GLU A 1 152 ? -6.637 6.377 -2.841 1.00 89.12 152 GLU A O 1
ATOM 1272 N N . LEU A 1 153 ? -4.531 6.152 -3.572 1.00 87.94 153 LEU A N 1
ATOM 1273 C CA . LEU A 1 153 ? -3.930 6.670 -2.341 1.00 87.94 153 LEU A CA 1
ATOM 1274 C C . LEU A 1 153 ? -4.309 8.114 -2.048 1.00 87.94 153 LEU A C 1
ATOM 1276 O O . LEU A 1 153 ? -4.448 8.483 -0.878 1.00 87.94 153 LEU A O 1
ATOM 1280 N N . PHE A 1 154 ? -4.496 8.937 -3.076 1.00 83.38 154 PHE A N 1
ATOM 1281 C CA . PHE A 1 154 ? -4.866 10.334 -2.897 1.00 83.38 154 PHE A CA 1
ATOM 1282 C C . PHE A 1 154 ? -6.201 10.497 -2.171 1.00 83.38 154 PHE A C 1
ATOM 1284 O O . PHE A 1 154 ? -6.327 11.390 -1.329 1.00 83.38 154 PHE A O 1
ATOM 1291 N N . PHE A 1 155 ? -7.160 9.606 -2.428 1.00 83.69 155 PHE A N 1
ATOM 1292 C CA . PHE A 1 155 ? -8.450 9.589 -1.735 1.00 83.69 155 PHE A CA 1
ATOM 1293 C C . PHE A 1 155 ? -8.372 9.039 -0.306 1.00 83.69 155 PHE A C 1
ATOM 1295 O O . PHE A 1 155 ? -9.214 9.381 0.525 1.00 83.69 155 PHE A O 1
ATOM 1302 N N . LEU A 1 156 ? -7.364 8.219 -0.000 1.00 85.50 156 LEU A N 1
ATOM 1303 C CA . LEU A 1 156 ? -7.164 7.623 1.325 1.00 85.50 156 LEU A CA 1
ATOM 1304 C C . LEU A 1 156 ? -6.337 8.514 2.271 1.00 85.50 156 LEU A C 1
ATOM 1306 O O . LEU A 1 156 ? -6.352 8.313 3.487 1.00 85.50 156 LEU A O 1
ATOM 1310 N N . MET A 1 157 ? -5.624 9.512 1.743 1.00 80.31 157 MET A N 1
ATOM 1311 C CA . MET A 1 157 ? -4.826 10.439 2.547 1.00 80.31 157 MET A CA 1
ATOM 1312 C C . MET A 1 157 ? -5.692 11.488 3.271 1.00 80.31 157 MET A C 1
ATOM 1314 O O . MET A 1 157 ? -6.584 12.094 2.671 1.00 80.31 157 MET A O 1
ATOM 1318 N N . PRO A 1 158 ? -5.402 11.808 4.547 1.00 68.81 158 PRO A N 1
ATOM 1319 C CA . PRO A 1 158 ? -6.117 12.853 5.263 1.00 68.81 158 PRO A CA 1
ATOM 1320 C C . PRO A 1 158 ? -5.815 14.237 4.667 1.00 68.81 158 PRO A C 1
ATOM 1322 O O . PRO A 1 158 ? -4.668 14.580 4.380 1.00 68.81 158 PRO A O 1
ATOM 1325 N N . LEU A 1 159 ? -6.846 15.085 4.559 1.00 65.25 159 LEU A N 1
ATOM 1326 C CA . LEU A 1 159 ? -6.722 16.461 4.045 1.00 65.25 159 LEU A CA 1
ATOM 1327 C C . LEU A 1 159 ? -5.719 17.318 4.838 1.00 65.25 159 LEU A C 1
ATOM 1329 O O . LEU A 1 159 ? -5.097 18.221 4.277 1.00 65.25 159 LEU A O 1
ATOM 1333 N N . LYS A 1 160 ? -5.567 17.040 6.139 1.00 64.31 160 LYS A N 1
ATOM 1334 C CA . LYS A 1 160 ? -4.553 17.629 7.020 1.00 64.31 160 LYS A CA 1
ATOM 1335 C C . LYS A 1 160 ? -3.694 16.510 7.599 1.00 64.31 160 LYS A C 1
ATOM 1337 O O . LYS A 1 160 ? -4.217 15.611 8.252 1.00 64.31 160 LYS A O 1
ATOM 1342 N N . MET A 1 161 ? -2.382 16.592 7.388 1.00 63.66 161 MET A N 1
ATOM 1343 C CA . MET A 1 161 ? -1.422 15.623 7.922 1.00 63.66 161 MET A CA 1
ATOM 1344 C C . MET A 1 161 ? -1.360 15.740 9.449 1.00 63.66 161 MET A C 1
ATOM 1346 O O . MET A 1 161 ? -0.778 16.690 9.974 1.00 63.66 161 MET A O 1
ATOM 1350 N N . SER A 1 162 ? -1.975 14.792 10.155 1.00 67.62 162 SER A N 1
ATOM 1351 C CA . SER A 1 162 ? -1.826 14.646 11.605 1.00 67.62 162 SER A CA 1
ATOM 1352 C C . SER A 1 162 ? -0.467 14.025 11.947 1.00 67.62 162 SER A C 1
ATOM 1354 O O . SER A 1 162 ? 0.144 13.354 11.113 1.00 67.62 162 SER A O 1
ATOM 1356 N N . GLU A 1 163 ? 0.004 14.211 13.184 1.00 66.38 163 GLU A N 1
ATOM 1357 C CA . GLU A 1 163 ? 1.237 13.562 13.662 1.00 66.38 163 GLU A CA 1
ATOM 1358 C C . GLU A 1 163 ? 1.158 12.028 13.560 1.00 66.38 163 GLU A C 1
ATOM 1360 O O . GLU A 1 163 ? 2.098 11.397 13.086 1.00 66.38 163 GLU A O 1
ATOM 1365 N N . GLY A 1 164 ? -0.002 11.429 13.859 1.00 67.12 164 GLY A N 1
ATOM 1366 C CA . GLY A 1 164 ? -0.195 9.980 13.717 1.00 67.12 164 GLY A CA 1
ATOM 1367 C C . GLY A 1 164 ? -0.050 9.473 12.277 1.00 67.12 164 GLY A C 1
ATOM 1368 O O . GLY A 1 164 ? 0.445 8.371 12.055 1.00 67.12 164 GLY A O 1
ATOM 1369 N N . PHE A 1 165 ? -0.420 10.278 11.276 1.00 68.12 165 PHE A N 1
ATOM 1370 C CA . PHE A 1 165 ? -0.233 9.907 9.872 1.00 68.12 165 PHE A CA 1
ATOM 1371 C C . PHE A 1 165 ? 1.225 10.074 9.421 1.00 68.12 165 PHE A C 1
ATOM 1373 O O . PHE A 1 165 ? 1.721 9.286 8.621 1.00 68.12 165 PHE A O 1
ATOM 1380 N N . LYS A 1 166 ? 1.952 11.062 9.963 1.00 69.88 166 LYS A N 1
ATOM 1381 C CA . LYS A 1 166 ? 3.401 11.190 9.733 1.00 69.88 166 LYS A CA 1
ATOM 1382 C C . LYS A 1 166 ? 4.166 9.990 10.288 1.00 69.88 166 LYS A C 1
ATOM 1384 O O . LYS A 1 166 ? 5.034 9.460 9.601 1.00 69.88 166 LYS A O 1
ATOM 1389 N N . GLU A 1 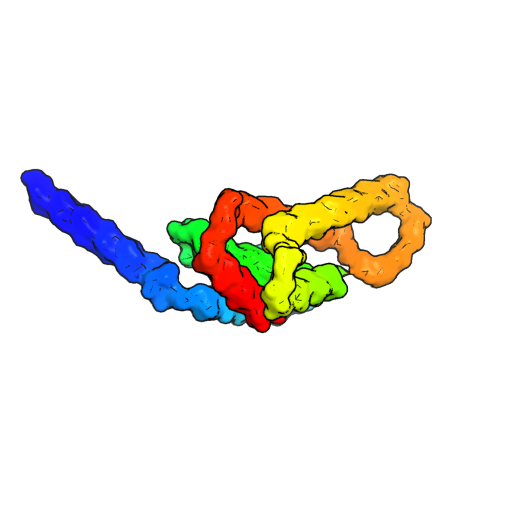167 ? 3.821 9.544 11.493 1.00 73.44 167 GLU A N 1
ATOM 1390 C CA . GLU A 1 167 ? 4.422 8.354 12.099 1.00 73.44 167 GLU A CA 1
ATOM 1391 C C . GLU A 1 167 ? 4.139 7.099 11.260 1.00 73.44 167 GLU A C 1
ATOM 1393 O O . GLU A 1 167 ? 5.056 6.339 10.954 1.00 73.44 167 GLU A O 1
ATOM 1398 N N . LEU A 1 168 ? 2.890 6.931 10.810 1.00 76.06 168 LEU A N 1
ATOM 1399 C CA . LEU A 1 168 ? 2.483 5.839 9.921 1.00 76.06 168 LEU A CA 1
ATOM 1400 C C . LEU A 1 168 ? 3.340 5.789 8.650 1.00 76.06 168 LEU A C 1
ATOM 1402 O O . LEU A 1 168 ? 3.862 4.744 8.275 1.00 76.06 168 LEU A O 1
ATOM 1406 N N . ASN A 1 169 ? 3.526 6.942 8.018 1.00 77.38 169 ASN A N 1
ATOM 1407 C CA . ASN A 1 169 ? 4.311 7.088 6.799 1.00 77.38 169 ASN A CA 1
ATOM 1408 C C . ASN A 1 169 ? 5.785 6.756 7.001 1.00 77.38 169 ASN A C 1
ATOM 1410 O O . ASN A 1 169 ? 6.377 6.069 6.173 1.00 77.38 169 ASN A O 1
ATOM 1414 N N . SER A 1 170 ? 6.359 7.203 8.118 1.00 76.94 170 SER A N 1
ATOM 1415 C CA . SER A 1 170 ? 7.726 6.848 8.494 1.00 76.94 170 SER A CA 1
ATOM 1416 C C . SER A 1 170 ? 7.890 5.329 8.602 1.00 76.94 170 SER A C 1
ATOM 1418 O O . SER A 1 170 ? 8.828 4.772 8.035 1.00 76.94 170 SER A O 1
ATOM 1420 N N . LYS A 1 171 ? 6.931 4.640 9.237 1.00 79.94 171 LYS A N 1
ATOM 1421 C CA . LYS A 1 171 ? 6.946 3.175 9.394 1.00 79.94 171 LYS A CA 1
ATOM 1422 C C . LYS A 1 171 ? 6.866 2.435 8.062 1.00 79.94 171 LYS A C 1
ATOM 1424 O O . LYS A 1 171 ? 7.641 1.507 7.840 1.00 79.94 171 LYS A O 1
ATOM 1429 N N . ILE A 1 172 ? 5.971 2.857 7.164 1.00 81.81 172 ILE A N 1
ATOM 1430 C CA . ILE A 1 172 ? 5.858 2.261 5.825 1.00 81.81 172 ILE A CA 1
ATOM 1431 C C . ILE A 1 172 ? 7.185 2.417 5.077 1.00 81.81 172 ILE A C 1
ATOM 1433 O O . ILE A 1 172 ? 7.738 1.423 4.613 1.00 81.81 172 ILE A O 1
ATOM 1437 N N . LEU A 1 173 ? 7.720 3.641 5.013 1.00 82.81 173 LEU A N 1
ATOM 1438 C CA . LEU A 1 173 ? 8.931 3.949 4.251 1.00 82.81 173 LEU A CA 1
ATOM 1439 C C . LEU A 1 173 ? 10.178 3.254 4.805 1.00 82.81 173 LEU A C 1
ATOM 1441 O O . LEU A 1 173 ? 10.985 2.767 4.026 1.00 82.81 173 LEU A O 1
ATOM 1445 N N . GLN A 1 174 ? 10.349 3.167 6.127 1.00 79.00 174 GLN A N 1
ATOM 1446 C CA . GLN A 1 174 ? 11.497 2.475 6.732 1.00 79.00 174 GLN A CA 1
ATOM 1447 C C . GLN A 1 174 ? 11.550 0.988 6.389 1.00 79.00 174 GLN A C 1
ATOM 1449 O O . GLN A 1 174 ? 12.629 0.411 6.294 1.00 79.00 174 GLN A O 1
ATOM 1454 N N . LYS A 1 175 ? 10.387 0.354 6.256 1.00 72.75 175 LYS A N 1
ATOM 1455 C CA . LYS A 1 175 ? 10.297 -1.091 6.081 1.00 72.75 175 LYS A CA 1
ATOM 1456 C C . LYS A 1 175 ? 10.457 -1.519 4.616 1.00 72.75 175 LYS A C 1
ATOM 1458 O O . LYS A 1 175 ? 10.461 -2.725 4.373 1.00 72.75 175 LYS A O 1
ATOM 1463 N N . ILE A 1 176 ? 10.403 -0.598 3.647 1.00 76.38 176 ILE A N 1
ATOM 1464 C CA . ILE A 1 176 ? 10.371 -0.902 2.200 1.00 76.38 176 ILE A CA 1
ATOM 1465 C C . ILE A 1 176 ? 11.774 -1.027 1.635 1.00 76.38 176 ILE A C 1
ATOM 1467 O O . ILE A 1 176 ? 12.031 -2.081 1.019 1.00 76.38 176 ILE A O 1
#

Foldseek 3Di:
DVVVVVVVVVVVVVVVCPQPVNVDPLLVLLVVLVVQLVVLCVVVVNPLLRSLVVSCVVCVVNQVPDLLSNLSNLVLSLLVLCCVQVVVLSVVLLVLLVVPDPDRQDPLNSLVVLLVVLVVVLVVCVVPPPDDDPPRHDDNVSSVSSNVSSVVSNVSDDPDDDPVNSVSVNSSSVVD

Secondary structure (DSSP, 8-state):
-HHHHHHHHHHHHHHHHTSHHHHS-HHHHHHHHHHHHHHHHHHTTT-HHHHHHHHHHHHHHHHTT-HHHHHHHHHHHHHHHHHHHSHHHHHHHHHHHHTT-TTPPPHHHHHHHHHHHHHHHHHHHHH-TTS---TTSPPHHHHHHHHHHHHHHHHHS-SS--HHHHHHHHHHHHT-

Sequence (176 aa):
MEINKNLIKNIKKIEEEIKLENLFTAEELIDLTKSNLKDNLELYNNEYIKSIDRTIDDLYLLYSESVKTRYLLIATCTFSLLKHYETEIFISFQENNASNKRKSKSIRTFFKEVSDLEFGNIELRSYNNNILLNDNLPPTYVSEYIIKLTEELFFLMPLKMSEGFKELNSKILQKI

Radius of gyration: 19.24 Å; chains: 1; bounding box: 55×39×60 Å